Protein AF-J3K847-F1 (afdb_monomer_lite)

Structure (mmCIF, N/CA/C/O backbone):
data_AF-J3K847-F1
#
_entry.id   AF-J3K847-F1
#
loop_
_atom_site.group_PDB
_atom_site.id
_atom_site.type_symbol
_atom_site.label_atom_id
_atom_site.label_alt_id
_atom_site.label_comp_id
_atom_site.label_asym_id
_atom_site.label_entity_id
_atom_site.label_seq_id
_atom_site.pdbx_PDB_ins_code
_atom_site.Cartn_x
_atom_site.Cartn_y
_atom_site.Cartn_z
_atom_site.occupancy
_atom_site.B_iso_or_equiv
_atom_site.auth_seq_id
_atom_site.auth_comp_id
_atom_site.auth_asym_id
_atom_site.auth_atom_id
_atom_site.pdbx_PDB_model_num
ATOM 1 N N . MET A 1 1 ? 13.847 -5.716 -10.051 1.00 70.06 1 MET A N 1
ATOM 2 C CA . MET A 1 1 ? 12.717 -6.454 -10.638 1.00 70.06 1 MET A CA 1
ATOM 3 C C . MET A 1 1 ? 11.628 -6.528 -9.592 1.00 70.06 1 MET A C 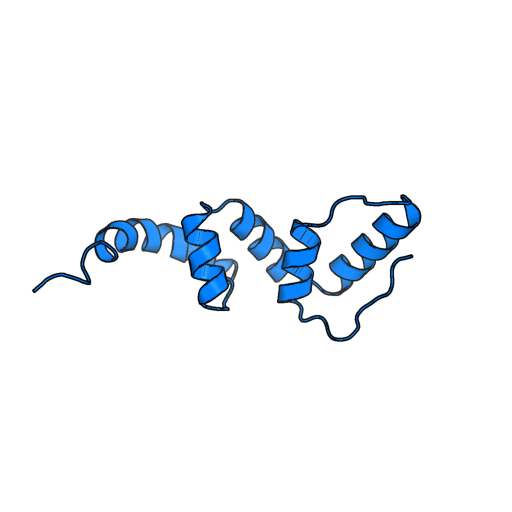1
ATOM 5 O O . MET A 1 1 ? 11.873 -7.069 -8.516 1.00 70.06 1 MET A O 1
ATOM 9 N N . PHE A 1 2 ? 10.479 -5.926 -9.881 1.00 75.38 2 PHE A N 1
ATOM 10 C CA . PHE A 1 2 ? 9.318 -5.974 -8.996 1.00 75.38 2 PHE A CA 1
ATOM 11 C C . PHE A 1 2 ? 8.767 -7.407 -8.893 1.00 75.38 2 PHE A C 1
ATOM 13 O O . PHE A 1 2 ? 8.600 -8.085 -9.906 1.00 75.38 2 PHE A O 1
ATOM 20 N N . THR A 1 3 ? 8.504 -7.873 -7.668 1.00 81.12 3 THR A N 1
ATOM 21 C CA . THR A 1 3 ? 7.897 -9.186 -7.397 1.00 81.12 3 THR A CA 1
ATOM 22 C C . THR A 1 3 ? 6.681 -8.982 -6.489 1.00 81.12 3 THR A C 1
ATOM 24 O O . THR A 1 3 ? 6.859 -8.519 -5.362 1.00 81.12 3 THR A O 1
ATOM 27 N N . PRO A 1 4 ? 5.456 -9.291 -6.952 1.00 79.00 4 PRO A N 1
ATOM 28 C CA . PRO A 1 4 ? 4.245 -9.107 -6.159 1.00 79.00 4 PRO A CA 1
ATOM 29 C C . PRO A 1 4 ? 4.226 -10.012 -4.924 1.00 79.00 4 PRO A C 1
ATOM 31 O O . PRO A 1 4 ? 4.461 -11.215 -5.036 1.00 79.00 4 PRO A O 1
ATOM 34 N N . ASP A 1 5 ? 3.861 -9.462 -3.768 1.00 83.25 5 ASP A N 1
AT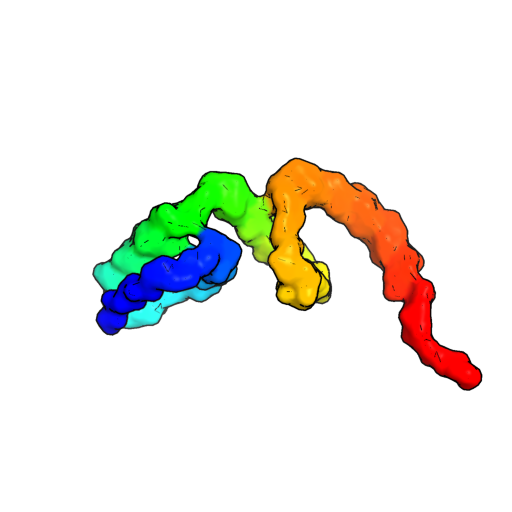OM 35 C CA . ASP A 1 5 ? 3.664 -10.232 -2.538 1.00 83.25 5 ASP A CA 1
ATOM 36 C C . ASP A 1 5 ? 2.167 -10.434 -2.281 1.00 83.25 5 ASP A C 1
ATOM 38 O O . ASP A 1 5 ? 1.451 -9.547 -1.815 1.00 83.25 5 ASP A O 1
ATOM 42 N N . ALA A 1 6 ? 1.676 -11.626 -2.617 1.00 77.50 6 ALA A N 1
ATOM 43 C CA . ALA A 1 6 ? 0.259 -11.959 -2.523 1.00 77.50 6 ALA A CA 1
ATOM 44 C C . ALA A 1 6 ? -0.302 -11.902 -1.090 1.00 77.50 6 ALA A C 1
ATOM 46 O O . ALA A 1 6 ? -1.523 -11.830 -0.948 1.00 77.50 6 ALA A O 1
ATOM 47 N N . SER A 1 7 ? 0.560 -11.919 -0.068 1.00 85.69 7 SER A N 1
ATOM 48 C CA . SER A 1 7 ? 0.167 -11.940 1.342 1.00 85.69 7 SER A CA 1
ATOM 49 C C . SER A 1 7 ? -0.080 -10.558 1.951 1.00 85.69 7 SER A C 1
ATOM 51 O O . SER A 1 7 ? -0.540 -10.487 3.088 1.00 85.69 7 SER A O 1
ATOM 53 N N . LEU A 1 8 ? 0.164 -9.471 1.203 1.00 84.56 8 LEU A N 1
ATOM 54 C CA . LEU A 1 8 ? -0.041 -8.121 1.722 1.00 84.56 8 LEU A CA 1
ATOM 55 C C . LEU A 1 8 ? -1.489 -7.871 2.137 1.00 84.56 8 LEU A C 1
ATOM 57 O O . LEU A 1 8 ? -2.417 -8.001 1.330 1.00 84.56 8 LEU A O 1
ATOM 61 N N . THR A 1 9 ? -1.654 -7.401 3.370 1.00 85.44 9 THR A N 1
ATOM 62 C CA . THR A 1 9 ? -2.913 -6.816 3.820 1.00 85.44 9 THR A CA 1
ATOM 63 C C . THR A 1 9 ? -3.175 -5.494 3.097 1.00 85.44 9 THR A C 1
ATOM 65 O O . THR A 1 9 ? -2.261 -4.803 2.638 1.00 85.44 9 THR A O 1
ATOM 68 N N . GLU A 1 10 ? -4.446 -5.104 3.019 1.00 84.81 10 GLU A N 1
ATOM 69 C CA . GLU A 1 10 ? -4.852 -3.821 2.436 1.00 84.81 10 GLU A CA 1
ATOM 70 C C . GLU A 1 10 ? -4.176 -2.624 3.139 1.00 84.81 10 GLU A C 1
ATOM 72 O O . GLU A 1 10 ? -3.771 -1.662 2.484 1.00 84.81 10 GLU A O 1
ATOM 77 N N . MET A 1 11 ? -3.982 -2.708 4.461 1.00 76.56 11 MET A N 1
ATOM 78 C CA . MET A 1 11 ? -3.308 -1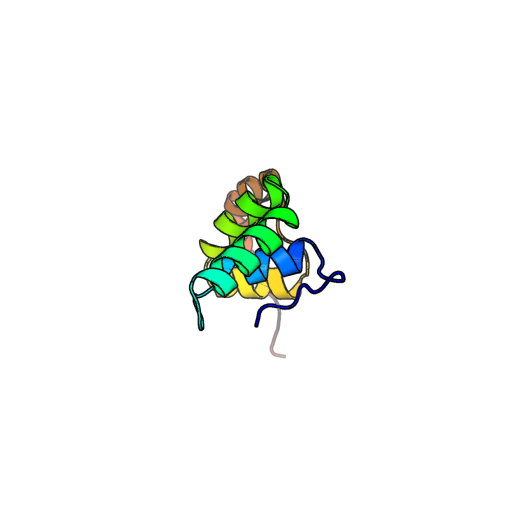.675 5.254 1.00 76.56 11 MET A CA 1
ATOM 79 C C . MET A 1 11 ? -1.824 -1.555 4.901 1.00 76.56 11 MET A C 1
ATOM 81 O O . MET A 1 11 ? -1.321 -0.457 4.660 1.00 76.56 11 MET A O 1
ATOM 85 N N . GLU A 1 12 ? -1.111 -2.679 4.835 1.00 82.62 12 GLU A N 1
ATOM 86 C CA . GLU A 1 12 ? 0.296 -2.690 4.427 1.00 82.62 12 GLU A CA 1
ATOM 87 C C . GLU A 1 12 ? 0.452 -2.168 2.999 1.00 82.62 12 GLU A C 1
ATOM 89 O O . GLU A 1 12 ? 1.405 -1.440 2.714 1.00 82.62 12 GLU A O 1
ATOM 94 N N . ALA A 1 13 ? -0.503 -2.483 2.117 1.00 88.50 13 ALA A N 1
ATOM 95 C CA . ALA A 1 13 ? -0.492 -2.001 0.743 1.00 88.50 13 ALA A CA 1
ATOM 96 C C . ALA A 1 13 ? -0.659 -0.481 0.717 1.00 88.50 13 ALA A C 1
ATOM 98 O O . ALA A 1 13 ? 0.096 0.199 0.027 1.00 88.50 13 ALA A O 1
ATOM 99 N N . ALA A 1 14 ? -1.570 0.066 1.526 1.00 85.69 14 ALA A N 1
ATOM 100 C CA . ALA A 1 14 ? -1.773 1.505 1.653 1.00 85.69 14 ALA A CA 1
ATOM 101 C C . ALA A 1 14 ? -0.538 2.233 2.208 1.00 85.69 14 ALA A C 1
ATOM 103 O O . ALA A 1 14 ? -0.136 3.260 1.660 1.00 85.69 14 ALA A O 1
ATOM 104 N N . ILE A 1 15 ? 0.115 1.688 3.240 1.00 80.31 15 ILE A N 1
ATOM 105 C CA . ILE A 1 15 ? 1.353 2.257 3.799 1.00 80.31 15 ILE A CA 1
ATOM 106 C C . ILE A 1 15 ? 2.480 2.231 2.758 1.00 80.31 15 ILE A C 1
ATOM 108 O O . ILE A 1 15 ? 3.171 3.237 2.575 1.00 80.31 15 ILE A O 1
ATOM 112 N N . ARG A 1 16 ? 2.667 1.104 2.055 1.00 86.56 16 ARG A N 1
ATOM 113 C CA . ARG A 1 16 ? 3.677 0.990 0.989 1.00 86.56 16 ARG A CA 1
ATOM 114 C C . ARG A 1 16 ? 3.381 1.932 -0.171 1.00 86.56 16 ARG A C 1
ATOM 116 O O . ARG A 1 16 ? 4.302 2.571 -0.659 1.00 86.56 16 ARG A O 1
ATOM 123 N N . PHE A 1 17 ? 2.115 2.081 -0.555 1.00 89.38 17 PHE A N 1
ATOM 124 C CA . PHE A 1 17 ? 1.686 3.006 -1.603 1.00 89.38 17 PHE A CA 1
ATOM 125 C C . PHE A 1 17 ? 2.022 4.462 -1.258 1.00 89.38 17 PHE A C 1
ATOM 127 O O . PHE A 1 17 ? 2.547 5.179 -2.103 1.00 89.38 17 PHE A O 1
ATOM 134 N N . GLN A 1 18 ? 1.795 4.893 -0.012 1.00 83.94 18 GLN A N 1
ATOM 135 C CA . GLN A 1 18 ? 2.152 6.250 0.436 1.00 83.94 18 GLN A CA 1
ATOM 136 C C . GLN A 1 18 ? 3.666 6.496 0.464 1.00 83.94 18 GLN A C 1
ATOM 138 O O . GLN A 1 18 ? 4.122 7.620 0.275 1.00 83.94 18 GLN A O 1
ATOM 143 N N . ARG A 1 19 ? 4.455 5.445 0.703 1.00 84.50 19 ARG A N 1
ATOM 144 C CA . ARG A 1 19 ? 5.923 5.500 0.732 1.00 84.50 19 ARG A CA 1
ATOM 145 C C . ARG A 1 19 ? 6.562 5.137 -0.607 1.00 84.50 19 ARG A C 1
ATOM 147 O O . ARG A 1 19 ? 7.783 5.013 -0.668 1.00 84.50 19 ARG A O 1
ATOM 154 N N . LEU A 1 20 ? 5.766 4.930 -1.656 1.00 88.81 20 LEU A N 1
ATOM 155 C CA . LEU A 1 20 ? 6.264 4.445 -2.932 1.00 88.81 20 LEU A CA 1
ATOM 156 C C . LEU A 1 20 ? 7.125 5.522 -3.597 1.00 88.81 20 LEU A C 1
ATOM 158 O O . LEU A 1 20 ? 6.641 6.585 -3.986 1.00 88.81 20 LEU A O 1
ATOM 162 N N . VAL A 1 21 ? 8.409 5.222 -3.763 1.00 90.62 21 VAL A N 1
ATOM 163 C CA . VAL A 1 21 ? 9.381 6.079 -4.446 1.00 90.62 21 VAL A CA 1
ATOM 164 C C . VAL A 1 21 ? 9.927 5.316 -5.643 1.00 90.62 21 VAL A C 1
ATOM 166 O O . VAL A 1 21 ? 10.178 4.115 -5.559 1.00 90.62 21 VAL A O 1
ATOM 169 N N . GLN A 1 22 ? 10.123 6.003 -6.768 1.00 89.75 22 GLN A N 1
ATOM 170 C CA . GLN A 1 22 ? 10.735 5.390 -7.939 1.00 89.75 22 GLN A CA 1
ATOM 171 C C . GLN A 1 22 ? 12.191 5.020 -7.645 1.00 89.75 22 GLN A C 1
ATOM 173 O O . GLN A 1 22 ? 13.070 5.879 -7.588 1.00 89.75 22 GLN A O 1
ATOM 178 N N . ILE A 1 2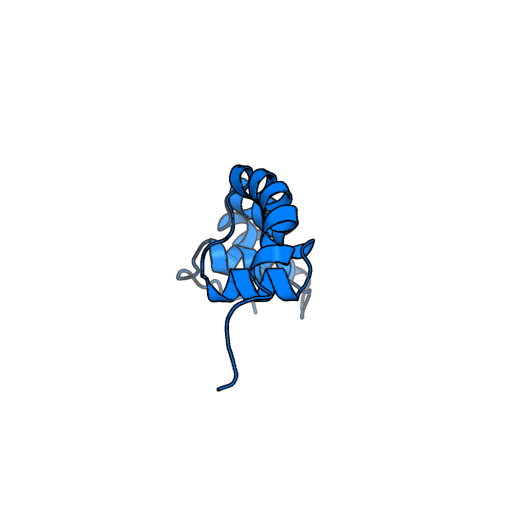3 ? 12.441 3.719 -7.505 1.00 87.06 23 ILE A N 1
ATOM 179 C CA . ILE A 1 23 ? 13.776 3.134 -7.407 1.00 87.06 23 ILE A CA 1
ATOM 180 C C . ILE A 1 23 ? 13.944 2.180 -8.592 1.00 87.06 23 ILE A C 1
ATOM 182 O O . ILE A 1 23 ? 13.186 1.227 -8.750 1.00 87.06 23 ILE A O 1
ATOM 186 N N . GLY A 1 24 ? 14.942 2.428 -9.442 1.00 87.50 24 GLY A N 1
ATOM 187 C CA . GLY A 1 24 ? 15.174 1.626 -10.645 1.00 87.50 24 GLY A CA 1
ATOM 188 C C . GLY A 1 24 ? 14.348 2.081 -11.853 1.00 87.50 24 GLY A C 1
ATOM 189 O O . GLY A 1 24 ? 14.227 3.279 -12.120 1.00 87.50 24 GLY A O 1
ATOM 190 N N . SER A 1 25 ? 13.851 1.126 -12.645 1.00 94.56 25 SER A N 1
ATOM 191 C CA . SER A 1 25 ? 13.218 1.426 -13.932 1.00 94.56 25 SER A CA 1
ATOM 192 C C . SER A 1 25 ? 11.807 2.004 -13.769 1.00 94.56 25 SER A C 1
ATOM 194 O O . SER A 1 25 ? 11.071 1.652 -12.849 1.00 94.56 25 SER A O 1
ATOM 196 N N . ALA A 1 26 ? 11.397 2.869 -14.702 1.00 93.62 26 ALA A N 1
ATOM 197 C CA . ALA A 1 26 ? 10.031 3.396 -14.730 1.00 93.62 26 ALA A CA 1
ATOM 198 C C . ALA A 1 26 ? 8.980 2.285 -14.920 1.00 93.62 26 ALA A C 1
ATOM 200 O O . ALA A 1 26 ? 7.869 2.394 -14.409 1.00 93.62 26 ALA A O 1
ATOM 201 N N . ALA A 1 27 ? 9.341 1.206 -15.625 1.00 93.88 27 ALA A N 1
ATOM 202 C CA . ALA A 1 27 ? 8.471 0.053 -15.833 1.00 93.88 27 ALA A CA 1
ATOM 203 C C . ALA A 1 27 ? 8.228 -0.726 -14.530 1.00 93.88 27 ALA A C 1
ATOM 205 O O . ALA A 1 27 ? 7.082 -1.051 -14.230 1.00 93.88 27 ALA A O 1
ATOM 206 N N . ASP A 1 28 ? 9.278 -0.974 -13.738 1.00 91.88 28 ASP A N 1
ATOM 207 C CA . ASP A 1 28 ? 9.147 -1.615 -12.421 1.00 91.88 28 ASP A CA 1
ATOM 208 C C . ASP A 1 28 ? 8.302 -0.751 -11.473 1.00 91.88 28 ASP A C 1
ATOM 210 O O . ASP A 1 28 ? 7.400 -1.263 -10.816 1.00 91.88 28 ASP A O 1
ATOM 214 N N . TYR A 1 29 ? 8.543 0.565 -11.455 1.00 93.06 29 TYR A N 1
ATOM 215 C CA . TYR A 1 29 ? 7.773 1.502 -10.634 1.00 93.06 29 TYR A CA 1
ATOM 216 C C . TYR A 1 29 ? 6.286 1.523 -11.006 1.00 93.06 29 TYR A C 1
ATOM 218 O O . TYR A 1 29 ? 5.431 1.446 -10.128 1.00 93.06 29 TYR A O 1
ATOM 226 N N . ALA A 1 30 ? 5.962 1.594 -12.301 1.00 94.19 30 ALA A N 1
ATOM 227 C CA . ALA A 1 30 ? 4.577 1.576 -12.762 1.00 94.19 30 ALA A CA 1
ATOM 228 C C . ALA A 1 30 ? 3.876 0.249 -12.423 1.00 94.19 30 ALA A C 1
ATOM 230 O O . ALA A 1 30 ? 2.706 0.253 -12.036 1.00 94.19 30 ALA A O 1
ATOM 231 N N . ALA A 1 31 ? 4.591 -0.876 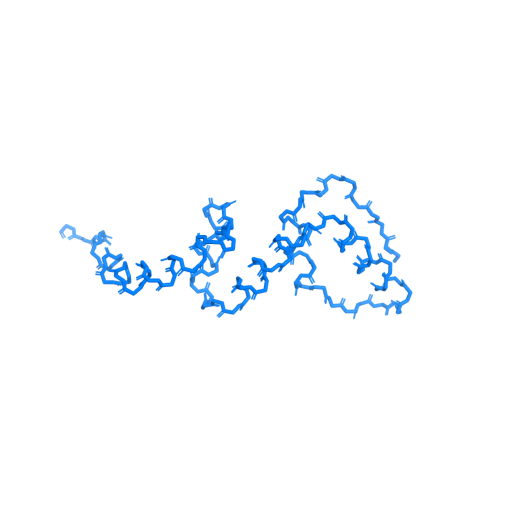-12.524 1.00 94.12 31 ALA A N 1
ATOM 232 C CA . ALA A 1 31 ? 4.065 -2.184 -12.148 1.00 94.12 31 ALA A CA 1
ATOM 233 C C . ALA A 1 31 ? 3.770 -2.273 -10.642 1.00 94.12 31 ALA A C 1
ATOM 235 O O . ALA A 1 31 ? 2.694 -2.733 -10.259 1.00 94.12 31 ALA A O 1
ATOM 236 N N . GLU A 1 32 ? 4.684 -1.794 -9.794 1.00 93.94 32 GLU A N 1
ATOM 237 C CA . GLU A 1 32 ? 4.483 -1.745 -8.342 1.00 93.94 32 GLU A CA 1
ATOM 238 C C . GLU A 1 32 ? 3.338 -0.799 -7.957 1.00 93.94 32 GLU A C 1
ATOM 240 O O . GLU A 1 32 ? 2.492 -1.158 -7.136 1.00 93.94 32 GLU A O 1
ATOM 245 N N . PHE A 1 33 ? 3.255 0.370 -8.600 1.00 93.94 33 PHE A N 1
ATOM 246 C CA . PHE A 1 33 ? 2.178 1.336 -8.396 1.00 93.94 33 PHE A CA 1
ATOM 247 C C . PHE A 1 33 ? 0.801 0.736 -8.697 1.00 93.94 33 PHE A C 1
ATOM 249 O O . PHE A 1 33 ? -0.087 0.782 -7.844 1.00 93.94 33 PHE A O 1
ATOM 256 N N . GLU A 1 34 ? 0.607 0.159 -9.888 1.00 93.94 34 GLU A N 1
ATOM 257 C CA . GLU A 1 34 ? -0.683 -0.431 -10.269 1.00 93.94 34 GLU A CA 1
ATOM 258 C C . GLU A 1 34 ? -1.034 -1.628 -9.387 1.00 93.94 34 GLU A C 1
ATOM 260 O O . GLU A 1 34 ? -2.191 -1.800 -8.992 1.00 93.94 34 GLU A O 1
ATOM 265 N N . TRP A 1 35 ? -0.034 -2.433 -9.021 1.00 94.38 35 TRP A N 1
ATOM 266 C CA . TRP A 1 35 ? -0.249 -3.563 -8.135 1.00 94.38 35 TRP A CA 1
ATOM 267 C C . TRP A 1 35 ? -0.703 -3.118 -6.740 1.00 94.38 35 TRP A C 1
ATOM 269 O O . TRP A 1 35 ? -1.741 -3.590 -6.271 1.00 94.38 35 TRP A O 1
ATOM 279 N N . LEU A 1 36 ? -0.005 -2.170 -6.106 1.00 92.38 36 LEU A N 1
ATOM 280 C CA . LEU A 1 36 ? -0.409 -1.613 -4.812 1.00 92.38 36 LEU A CA 1
ATOM 281 C C . LEU A 1 36 ? -1.792 -0.953 -4.903 1.00 92.38 36 LEU A C 1
ATOM 283 O O . LEU A 1 36 ? -2.648 -1.216 -4.062 1.00 92.38 36 LEU A O 1
ATOM 287 N N . ARG A 1 37 ? -2.059 -0.176 -5.963 1.00 90.94 37 ARG A N 1
ATOM 288 C CA . ARG A 1 37 ? -3.370 0.452 -6.205 1.00 90.94 37 ARG A CA 1
ATOM 289 C C . ARG A 1 37 ? -4.500 -0.574 -6.274 1.00 90.94 37 ARG A C 1
ATOM 291 O O . ARG A 1 37 ? -5.583 -0.314 -5.763 1.00 90.94 37 ARG A O 1
ATOM 298 N N . SER A 1 38 ? -4.258 -1.740 -6.876 1.00 92.38 38 SER A N 1
ATOM 299 C CA . SER A 1 38 ? -5.260 -2.810 -6.993 1.00 92.38 38 SER A CA 1
ATOM 300 C C . SER A 1 38 ? -5.622 -3.478 -5.659 1.00 92.38 38 SER A C 1
ATOM 302 O O . SER A 1 38 ? -6.662 -4.125 -5.562 1.00 92.38 38 SER A O 1
ATOM 304 N N . LYS A 1 39 ? -4.775 -3.326 -4.634 1.00 89.69 39 LYS A N 1
ATOM 305 C CA . LYS A 1 39 ? -4.944 -3.925 -3.301 1.00 89.69 39 LYS A CA 1
ATOM 306 C C . LYS A 1 39 ? -5.634 -3.000 -2.299 1.00 89.69 39 LYS A C 1
ATOM 308 O O . LYS A 1 39 ? -5.980 -3.456 -1.215 1.00 89.69 39 LYS A O 1
ATOM 313 N N . ILE A 1 40 ? -5.812 -1.726 -2.646 1.00 90.50 40 ILE A N 1
ATOM 314 C CA . ILE A 1 40 ? -6.300 -0.685 -1.741 1.00 90.50 40 ILE A CA 1
ATOM 315 C C . ILE A 1 40 ? -7.703 -0.272 -2.177 1.00 90.50 40 ILE A C 1
ATOM 317 O O . ILE A 1 40 ? -7.910 0.153 -3.316 1.00 90.50 40 ILE A O 1
ATOM 321 N N . SER A 1 41 ? -8.683 -0.358 -1.278 1.00 89.12 41 SER A N 1
ATOM 322 C CA . SER A 1 41 ? -10.008 0.192 -1.549 1.00 89.12 41 SER A CA 1
ATOM 323 C C . SER A 1 41 ? -9.958 1.717 -1.643 1.00 89.12 41 SER A C 1
ATOM 325 O O . SER A 1 41 ? -9.083 2.395 -1.099 1.00 89.12 41 SER A O 1
ATOM 327 N N . ARG A 1 42 ? -10.958 2.303 -2.305 1.00 85.44 42 ARG A N 1
ATOM 328 C CA . ARG A 1 42 ? -11.083 3.763 -2.390 1.00 85.44 42 ARG A CA 1
ATOM 329 C C . ARG A 1 42 ? -11.155 4.423 -1.007 1.00 85.44 42 ARG A C 1
ATOM 331 O O . ARG A 1 42 ? -10.638 5.524 -0.836 1.00 85.44 42 ARG A O 1
ATOM 338 N N . GLU A 1 43 ? -11.793 3.772 -0.038 1.00 82.94 43 GLU A N 1
ATOM 339 C CA . GLU A 1 43 ? -11.893 4.295 1.323 1.00 82.94 43 GLU A CA 1
ATOM 340 C C . GLU A 1 43 ? -10.530 4.306 2.018 1.00 82.94 43 GLU A C 1
ATOM 342 O O . GLU A 1 43 ? -10.109 5.356 2.506 1.00 82.94 43 GLU A O 1
ATOM 347 N N . THR A 1 44 ? -9.802 3.190 1.975 1.00 82.19 44 THR A N 1
ATOM 348 C CA . THR A 1 44 ? -8.450 3.086 2.539 1.00 82.19 44 THR A CA 1
ATOM 349 C C . THR A 1 44 ? -7.490 4.067 1.876 1.00 82.19 44 THR A C 1
ATOM 351 O O . THR A 1 44 ? -6.684 4.700 2.557 1.00 82.19 44 THR A O 1
ATOM 354 N N . TYR A 1 45 ? -7.612 4.282 0.564 1.00 82.06 45 TYR A N 1
ATOM 355 C CA . TYR A 1 45 ? -6.843 5.306 -0.138 1.00 82.06 45 TYR A CA 1
ATOM 356 C C . TYR A 1 45 ? -7.091 6.698 0.463 1.00 82.06 45 TYR A C 1
ATOM 358 O O . TYR A 1 45 ? -6.144 7.389 0.843 1.00 82.06 45 TYR A O 1
ATOM 366 N N . HIS A 1 46 ? -8.353 7.097 0.634 1.00 80.94 46 HIS A N 1
ATOM 367 C CA . HIS A 1 46 ? -8.687 8.390 1.234 1.00 80.94 46 HIS A CA 1
ATOM 368 C C . HIS A 1 46 ? -8.266 8.500 2.708 1.00 80.94 46 HIS A C 1
ATOM 370 O O . HIS A 1 46 ? -7.765 9.550 3.116 1.00 80.94 46 HIS A O 1
ATOM 376 N N . ALA A 1 47 ? -8.420 7.434 3.495 1.00 76.19 47 ALA A N 1
ATOM 377 C CA . ALA A 1 47 ? -7.959 7.387 4.879 1.00 76.19 47 ALA A CA 1
ATOM 378 C C . ALA A 1 47 ? -6.424 7.498 4.972 1.00 76.19 47 ALA A C 1
ATOM 380 O O . ALA A 1 47 ? -5.913 8.233 5.813 1.00 76.19 47 ALA A O 1
ATOM 381 N N . SER A 1 48 ? -5.686 6.870 4.050 1.00 73.56 48 SER A N 1
ATOM 382 C CA . SER A 1 48 ? -4.220 6.954 4.003 1.00 73.56 48 SER A CA 1
ATOM 383 C C . SER A 1 48 ? -3.716 8.361 3.649 1.00 73.56 48 SER A C 1
ATOM 385 O O . SER A 1 48 ? -2.759 8.838 4.253 1.00 73.56 48 SER A O 1
ATOM 387 N N . LEU A 1 49 ? -4.398 9.079 2.746 1.00 73.88 49 LEU A N 1
ATOM 388 C CA . LEU A 1 49 ? -4.094 10.488 2.458 1.00 73.88 49 LEU A CA 1
ATOM 389 C C . LEU A 1 49 ? -4.347 11.388 3.671 1.00 73.88 49 LEU A C 1
ATOM 391 O O . LEU A 1 49 ? -3.586 12.320 3.926 1.00 73.88 49 LEU A O 1
ATOM 395 N N . PHE A 1 50 ? -5.416 11.114 4.426 1.00 73.94 50 PHE A N 1
ATOM 396 C CA . PHE A 1 50 ? -5.679 11.818 5.678 1.00 73.94 50 PHE A CA 1
ATOM 397 C C . PHE A 1 50 ? -4.575 11.549 6.707 1.00 73.94 50 PHE A C 1
ATOM 399 O O . PHE A 1 50 ? -4.118 12.487 7.356 1.00 73.94 50 PHE A O 1
ATOM 406 N N . PHE A 1 51 ? -4.123 10.298 6.815 1.00 70.94 51 PHE A N 1
ATOM 407 C CA . PHE A 1 51 ? -3.082 9.874 7.746 1.00 70.94 51 PHE A CA 1
ATOM 408 C C . PHE A 1 51 ? -1.747 10.602 7.525 1.00 70.94 51 PHE A C 1
ATOM 410 O O . PHE A 1 51 ? -1.177 11.109 8.487 1.00 70.94 51 PHE A O 1
ATOM 417 N N . VAL A 1 52 ? -1.288 10.737 6.274 1.00 70.06 52 VAL A N 1
ATOM 418 C CA . VAL A 1 52 ? -0.034 11.450 5.940 1.00 70.06 52 VAL A CA 1
ATOM 419 C C . VAL A 1 52 ? -0.070 12.928 6.352 1.00 70.06 52 VAL A C 1
ATOM 421 O O . VAL A 1 52 ? 0.961 13.510 6.674 1.00 70.06 52 VAL A O 1
ATOM 424 N N . GLY A 1 53 ? -1.253 13.546 6.373 1.00 70.88 53 GLY A N 1
ATOM 425 C CA . GLY A 1 53 ? -1.419 14.936 6.807 1.00 70.88 53 GLY A CA 1
ATOM 426 C C . GLY A 1 53 ? -1.406 15.141 8.328 1.00 70.88 53 GLY A C 1
ATOM 427 O O . GLY A 1 53 ? -1.477 16.285 8.782 1.00 70.88 53 GLY A O 1
ATOM 428 N N . LEU A 1 54 ? -1.364 14.070 9.128 1.00 72.50 54 LEU A N 1
ATOM 429 C CA . LEU A 1 54 ? -1.313 14.157 10.589 1.00 72.50 54 LEU A CA 1
ATOM 430 C C . LEU A 1 54 ? 0.113 14.449 11.068 1.00 72.50 54 LEU A C 1
ATOM 432 O O . LEU A 1 54 ? 1.085 14.127 10.397 1.00 72.50 54 LEU A O 1
ATOM 436 N N . LYS A 1 55 ? 0.255 15.028 12.265 1.00 73.88 55 LYS A N 1
ATOM 437 C CA . LYS A 1 55 ? 1.573 15.170 12.906 1.00 73.88 55 LYS A CA 1
ATOM 438 C C . LYS A 1 55 ? 2.196 13.789 13.142 1.00 73.88 55 LYS A C 1
ATOM 440 O O . LYS A 1 55 ? 1.470 12.870 13.521 1.00 73.88 55 LYS A O 1
ATOM 445 N N . ASP A 1 56 ? 3.517 13.677 13.025 1.00 73.19 56 ASP A N 1
ATOM 446 C CA . ASP A 1 56 ? 4.267 12.423 13.219 1.00 73.19 56 ASP A CA 1
ATOM 447 C C . ASP A 1 56 ? 3.929 11.715 14.536 1.00 73.19 56 ASP A C 1
ATOM 449 O O . ASP A 1 56 ? 3.767 10.501 14.577 1.00 73.19 56 ASP A O 1
ATOM 453 N N . GLU A 1 57 ? 3.738 12.475 15.616 1.00 72.75 57 GLU A N 1
ATOM 454 C CA . GLU A 1 57 ? 3.324 11.941 16.918 1.00 72.75 57 GLU A CA 1
ATOM 455 C C . GLU A 1 57 ? 1.979 11.193 16.843 1.00 72.75 57 GLU A C 1
ATOM 457 O O . GLU A 1 57 ? 1.812 10.119 17.420 1.00 72.75 57 GLU A O 1
ATOM 462 N N . ILE A 1 58 ? 1.022 11.728 16.083 1.00 67.38 58 ILE A N 1
ATOM 463 C CA . ILE A 1 58 ? -0.305 11.133 15.894 1.00 67.38 58 ILE A CA 1
ATOM 464 C C . ILE A 1 58 ? -0.202 9.911 14.975 1.00 67.38 58 ILE A C 1
ATOM 466 O O . ILE A 1 58 ? -0.812 8.881 15.258 1.00 67.38 58 ILE A O 1
ATOM 470 N N . GLN A 1 59 ? 0.603 10.001 13.913 1.00 69.19 59 GLN A N 1
ATOM 471 C CA . GLN A 1 59 ? 0.875 8.877 13.014 1.00 69.19 59 GLN A CA 1
ATOM 472 C C . GLN A 1 59 ? 1.509 7.695 13.764 1.00 69.19 59 GLN A C 1
ATOM 474 O O . GLN A 1 59 ? 1.088 6.550 13.586 1.00 69.19 59 GLN A O 1
ATOM 479 N N . ASN A 1 60 ? 2.471 7.968 14.650 1.00 68.88 60 ASN A N 1
ATOM 480 C CA . ASN A 1 60 ? 3.141 6.961 15.472 1.00 68.88 60 ASN A CA 1
ATOM 481 C C . ASN A 1 60 ? 2.174 6.283 16.451 1.00 68.88 60 ASN A C 1
ATOM 483 O O . ASN A 1 60 ? 2.176 5.057 16.546 1.00 68.88 60 ASN A O 1
ATOM 487 N N . ARG A 1 61 ? 1.302 7.047 17.124 1.00 66.88 61 ARG A N 1
ATOM 488 C CA . ARG A 1 61 ? 0.286 6.479 18.032 1.00 66.88 61 ARG A CA 1
ATOM 489 C C . ARG A 1 61 ? -0.708 5.581 17.294 1.00 66.88 61 ARG A C 1
ATOM 491 O O . ARG A 1 61 ? -0.993 4.485 17.756 1.00 66.88 61 ARG A O 1
ATOM 498 N N . ILE A 1 62 ? -1.191 6.001 16.126 1.00 65.31 62 ILE A N 1
ATOM 499 C CA . ILE A 1 62 ? -2.097 5.190 15.295 1.00 65.31 62 ILE A CA 1
ATOM 500 C C . ILE A 1 62 ? -1.394 3.916 14.796 1.00 65.31 62 ILE A C 1
ATOM 502 O O . ILE A 1 62 ? -1.973 2.834 14.849 1.00 65.31 62 ILE A O 1
ATOM 506 N N . SER A 1 63 ? -0.126 4.021 14.383 1.00 61.66 63 SER A N 1
ATOM 507 C CA . SER A 1 63 ? 0.669 2.868 13.931 1.00 61.66 63 SER A CA 1
ATOM 508 C C . SER A 1 63 ? 0.883 1.829 15.037 1.00 61.66 63 SER A C 1
ATOM 510 O O . SER A 1 63 ? 0.946 0.639 14.750 1.00 61.66 63 SER A O 1
ATOM 512 N N . GLN A 1 64 ? 0.973 2.262 16.298 1.00 62.19 64 GLN A N 1
ATOM 513 C CA . GLN A 1 64 ? 1.085 1.375 17.462 1.00 62.19 64 GLN A CA 1
ATOM 514 C C . GLN A 1 64 ? -0.249 0.722 17.848 1.00 62.19 64 GLN A C 1
ATOM 516 O O . GLN A 1 64 ? -0.250 -0.391 18.366 1.00 62.19 64 GLN A O 1
ATOM 521 N N . CYS A 1 65 ? -1.379 1.388 17.591 1.00 59.09 65 CYS A N 1
ATOM 522 C CA . CYS A 1 65 ? -2.714 0.860 17.885 1.00 59.09 65 CYS A CA 1
ATOM 523 C C . CYS A 1 65 ? -3.268 -0.070 16.790 1.00 59.09 65 CYS A C 1
ATOM 525 O O . CYS A 1 65 ? -4.264 -0.742 17.030 1.00 59.09 65 CYS A O 1
ATOM 527 N N . GLY A 1 66 ? -2.649 -0.123 15.605 1.00 53.12 66 GLY A N 1
ATOM 528 C CA . GLY A 1 66 ? -3.000 -1.068 14.535 1.00 53.12 66 GLY A CA 1
ATOM 529 C C . GLY A 1 66 ? -4.285 -0.754 13.754 1.00 53.12 66 GLY A C 1
ATOM 530 O O . GLY A 1 66 ? -4.593 -1.460 12.797 1.00 53.12 66 GLY A O 1
ATOM 531 N N . GLU A 1 67 ? -5.011 0.311 14.102 1.00 53.88 67 GLU A N 1
ATOM 532 C CA . GLU A 1 67 ? -6.277 0.692 13.466 1.00 53.88 67 GLU A CA 1
ATOM 533 C C . GLU A 1 67 ? -6.167 2.067 12.798 1.00 53.88 67 GLU A C 1
ATOM 535 O O . GLU A 1 67 ? -5.922 3.075 13.461 1.00 53.88 67 GLU A O 1
ATOM 540 N N . MET A 1 68 ? -6.375 2.133 11.477 1.00 54.97 68 MET A N 1
ATOM 541 C CA . MET A 1 68 ? -6.499 3.416 10.779 1.00 54.97 68 MET A CA 1
ATOM 542 C C . MET A 1 68 ? -7.928 3.935 10.963 1.00 54.97 68 MET A C 1
ATOM 544 O O . MET A 1 68 ? -8.869 3.188 10.688 1.00 54.97 68 MET A O 1
ATOM 548 N N . PRO A 1 69 ? -8.124 5.192 11.399 1.00 54.31 69 PRO A N 1
ATOM 549 C CA . PRO A 1 69 ? -9.465 5.731 11.554 1.00 54.31 69 PRO A CA 1
ATOM 550 C C . PRO A 1 69 ? -10.178 5.708 10.201 1.00 54.31 69 PRO A C 1
ATOM 552 O O . PRO A 1 69 ? -9.666 6.238 9.208 1.00 54.31 69 PRO A O 1
ATOM 555 N N . SER A 1 70 ? -11.365 5.101 10.168 1.00 54.62 70 SER A N 1
ATOM 556 C CA . SER A 1 70 ? -12.237 5.126 8.991 1.00 54.62 70 SER A CA 1
ATOM 557 C C . SER A 1 70 ? -12.485 6.575 8.552 1.00 54.62 70 SER A C 1
ATOM 559 O O . SER A 1 70 ? -12.427 7.504 9.359 1.00 54.62 70 SER A O 1
ATOM 561 N N . THR A 1 71 ? -12.754 6.827 7.269 1.00 51.75 71 THR A N 1
ATOM 562 C CA . THR A 1 71 ? -12.868 8.212 6.751 1.00 51.75 71 THR A CA 1
ATOM 563 C C . THR A 1 71 ? -13.939 9.061 7.461 1.00 51.75 71 THR A C 1
ATOM 565 O O . THR A 1 71 ? -13.804 10.286 7.564 1.00 51.75 71 THR A O 1
ATOM 568 N N . LEU A 1 72 ? -14.978 8.416 8.000 1.00 46.09 72 LEU A N 1
ATOM 569 C CA . LEU A 1 72 ? -16.004 9.020 8.855 1.00 46.09 72 LEU A CA 1
ATOM 570 C C . LEU A 1 72 ? -15.492 9.302 10.275 1.00 46.09 72 LEU A C 1
ATOM 572 O O . LEU A 1 72 ? -15.697 10.402 10.798 1.00 46.09 72 LEU A O 1
ATOM 576 N N . GLU A 1 73 ? -14.767 8.363 10.878 1.00 51.06 73 GLU A N 1
ATOM 577 C CA . GLU A 1 73 ? -14.162 8.557 12.195 1.00 51.06 73 GLU A CA 1
ATOM 578 C C . GLU A 1 73 ? -13.010 9.550 12.167 1.00 51.06 73 GLU A C 1
ATOM 580 O O . GLU A 1 73 ? -12.868 10.293 13.123 1.00 51.06 73 GLU A O 1
ATOM 585 N N . ALA A 1 74 ? -12.262 9.679 11.072 1.00 50.81 74 ALA A N 1
ATOM 586 C CA . ALA A 1 74 ? -11.214 10.681 10.878 1.00 50.81 74 ALA A CA 1
ATOM 587 C C . ALA A 1 74 ? -11.738 12.127 11.014 1.00 50.81 74 ALA A C 1
ATOM 589 O O . ALA A 1 74 ? -11.041 13.018 11.516 1.00 50.81 74 ALA A O 1
ATOM 590 N N . ARG A 1 75 ? -12.992 12.383 10.604 1.00 46.19 75 ARG A N 1
ATOM 591 C CA . ARG A 1 75 ? -13.668 13.674 10.842 1.00 46.19 75 ARG A CA 1
ATOM 592 C C . ARG A 1 75 ? -14.018 13.869 12.317 1.00 46.19 75 ARG A C 1
ATOM 594 O O . ARG A 1 75 ? -13.779 14.955 12.837 1.00 46.19 75 ARG A O 1
ATOM 601 N N . SER A 1 76 ? -14.514 12.833 12.995 1.00 50.12 76 SER A N 1
ATOM 602 C CA . SER A 1 76 ? -14.808 12.878 14.438 1.00 50.12 76 SER A CA 1
ATOM 603 C C . SER A 1 76 ? -13.531 12.940 15.296 1.00 50.12 76 SER A C 1
ATOM 605 O O . SER A 1 76 ? -13.488 13.640 16.305 1.00 50.12 76 SER A O 1
ATOM 607 N N . TYR A 1 77 ? -12.449 12.296 14.856 1.00 50.38 77 TYR A N 1
ATOM 608 C CA . TYR A 1 77 ? -11.135 12.283 15.497 1.00 50.38 77 TYR A CA 1
ATOM 609 C C . TYR A 1 77 ? -10.500 13.669 15.511 1.00 50.38 77 TYR A C 1
ATOM 611 O O . TYR A 1 77 ? -9.861 14.018 16.495 1.00 50.38 77 TYR A O 1
ATOM 619 N N . ARG A 1 78 ? -10.717 14.498 14.478 1.00 50.69 78 ARG A N 1
ATOM 620 C CA . ARG A 1 78 ? -10.296 15.911 14.493 1.00 50.69 78 ARG A CA 1
ATOM 621 C C . ARG A 1 78 ? -10.924 16.692 15.647 1.00 50.69 78 ARG A C 1
ATOM 623 O O . ARG A 1 78 ? -10.239 17.487 16.280 1.00 50.69 78 ARG A O 1
ATOM 630 N N . GLN A 1 79 ? -12.200 16.437 15.924 1.00 46.53 79 GLN A N 1
ATOM 631 C CA . GLN A 1 79 ? -12.944 17.092 16.997 1.00 46.53 79 GLN A CA 1
ATOM 632 C C . GLN A 1 79 ? -12.532 16.538 18.372 1.00 46.53 79 GLN A C 1
ATOM 634 O O . GLN A 1 79 ? -12.244 17.302 19.286 1.00 46.53 79 GLN A O 1
ATOM 639 N N . LYS A 1 80 ? -12.372 15.213 18.490 1.00 50.59 80 LYS A N 1
ATOM 640 C CA . LYS A 1 80 ? -11.939 14.553 19.734 1.00 50.59 80 LYS A CA 1
ATOM 641 C C . LYS A 1 80 ? -10.459 14.761 20.076 1.00 50.59 80 LYS A C 1
ATOM 643 O O . LYS A 1 80 ? -10.118 14.732 21.251 1.00 50.59 80 LYS A O 1
ATOM 648 N N . LEU A 1 81 ? -9.563 14.970 19.107 1.00 48.38 81 LEU A N 1
ATOM 649 C CA . LEU A 1 81 ? -8.147 15.277 19.370 1.00 48.38 81 LEU A CA 1
ATOM 650 C C . LEU A 1 81 ? -7.961 16.688 19.940 1.00 48.38 81 LEU A C 1
ATOM 652 O O . LEU A 1 81 ? -7.063 16.878 20.754 1.00 48.38 81 LEU A O 1
ATOM 656 N N . GLN A 1 82 ? -8.823 17.652 19.592 1.00 48.31 82 GLN A N 1
ATOM 657 C CA . GLN A 1 82 ? -8.833 18.953 20.274 1.00 48.31 82 GLN A CA 1
ATOM 658 C C . GLN A 1 82 ? -9.176 18.812 21.767 1.00 48.31 82 GLN A C 1
ATOM 660 O O . GLN A 1 82 ? -8.619 19.539 22.582 1.00 48.31 82 GLN A O 1
ATOM 665 N N . GLU A 1 83 ? -10.015 17.839 22.134 1.00 44.41 83 GLU A N 1
ATOM 666 C CA . GLU A 1 83 ? -10.387 17.561 23.529 1.00 44.41 83 GLU A CA 1
ATOM 667 C C . GLU A 1 83 ? -9.386 16.628 24.248 1.00 44.41 83 GLU A C 1
ATOM 669 O O . GLU A 1 83 ? -9.091 16.825 25.424 1.00 44.41 83 GLU A O 1
ATOM 674 N N . LYS A 1 84 ? -8.802 15.633 23.559 1.00 40.72 84 LYS A N 1
ATOM 675 C CA . LYS A 1 84 ? -7.892 14.631 24.158 1.00 40.72 84 LYS A CA 1
ATOM 676 C C . LYS A 1 84 ? -6.421 15.035 24.236 1.00 40.72 84 LYS A C 1
ATOM 678 O O . LYS A 1 84 ? -5.710 14.458 25.054 1.00 40.72 84 LYS A O 1
ATOM 683 N N . VAL A 1 85 ? -5.940 16.010 23.460 1.00 44.91 85 VAL A N 1
ATOM 684 C CA . VAL A 1 85 ? -4.568 16.535 23.650 1.00 44.91 85 VAL A CA 1
ATOM 685 C C . VAL A 1 85 ? -4.421 17.223 25.019 1.00 44.91 85 VAL A C 1
ATOM 687 O O . VAL A 1 85 ? -3.320 17.273 25.549 1.00 44.91 85 VAL A O 1
ATOM 690 N N . VAL A 1 86 ? -5.527 17.644 25.651 1.00 44.19 86 VAL A N 1
ATOM 691 C CA . VAL A 1 86 ? -5.548 18.130 27.047 1.00 44.19 86 VAL A CA 1
ATOM 692 C C . VAL A 1 86 ? -5.644 16.979 28.068 1.00 44.19 86 VAL A C 1
ATOM 694 O O . VAL A 1 86 ? -5.210 17.125 29.205 1.00 44.19 86 VAL A O 1
ATOM 697 N N . GLY A 1 87 ? -6.176 15.816 27.675 1.00 38.62 87 GLY A N 1
ATOM 698 C CA . GLY A 1 87 ? -6.398 14.666 28.564 1.00 38.62 87 GLY A CA 1
ATOM 699 C C . GLY A 1 87 ? -5.307 13.589 28.552 1.00 38.62 87 GLY A C 1
ATOM 700 O O . GLY A 1 87 ? -5.299 12.744 29.434 1.00 38.62 87 GLY A O 1
ATOM 701 N N . CYS A 1 88 ? -4.388 13.588 27.581 1.00 38.47 88 CYS A N 1
ATOM 702 C CA . CYS A 1 88 ? -3.257 12.644 27.541 1.00 38.47 88 CYS A CA 1
ATOM 703 C C . CYS A 1 88 ? -1.960 13.196 28.166 1.00 38.47 88 CYS A C 1
ATOM 705 O O . CYS A 1 88 ? -0.934 12.532 28.074 1.00 38.47 88 CYS A O 1
ATOM 707 N N . THR A 1 89 ? -1.982 14.386 28.777 1.00 44.16 89 THR A N 1
ATOM 708 C CA . THR A 1 89 ? -0.852 14.936 29.556 1.00 44.16 89 THR A CA 1
ATOM 709 C C . THR A 1 89 ? -0.962 14.699 31.060 1.00 44.16 89 THR A C 1
ATOM 711 O O . THR A 1 89 ? -0.103 15.162 31.801 1.00 44.16 89 THR A O 1
ATOM 714 N N . MET A 1 90 ? -1.989 13.995 31.533 1.00 45.06 90 MET A N 1
ATOM 715 C CA . MET A 1 90 ? -2.038 13.529 32.916 1.00 45.06 90 MET A CA 1
ATOM 716 C C . MET A 1 90 ? -2.350 12.048 32.912 1.00 45.06 90 MET A C 1
ATOM 718 O O . MET A 1 90 ? -3.507 11.672 33.003 1.00 45.06 90 MET A O 1
ATOM 722 N N . ASP A 1 91 ? -1.319 11.24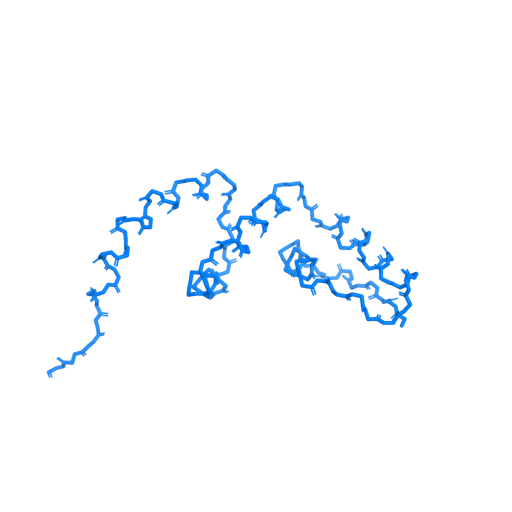0 32.716 1.00 45.78 91 ASP A N 1
ATOM 723 C CA . ASP A 1 91 ? -1.130 10.044 33.523 1.00 45.78 91 ASP A CA 1
ATOM 724 C C . ASP A 1 91 ? 0.316 9.570 33.356 1.00 45.78 91 ASP A C 1
ATOM 726 O O . ASP A 1 91 ? 0.805 9.424 32.235 1.00 45.78 91 ASP A O 1
ATOM 730 N N . GLU A 1 92 ? 0.946 9.362 34.517 1.00 39.94 92 GLU A N 1
ATOM 731 C CA . GLU A 1 92 ? 2.196 8.629 34.769 1.00 39.94 92 GLU A CA 1
ATOM 732 C C . GLU A 1 92 ? 3.513 9.399 34.499 1.00 39.94 92 GLU A C 1
ATOM 734 O O . GLU A 1 92 ? 3.818 9.786 33.378 1.00 39.94 92 GLU A O 1
ATOM 739 N N . ASN A 1 93 ? 4.410 9.668 35.456 1.00 38.69 93 ASN A N 1
ATOM 740 C CA . ASN A 1 93 ? 4.645 9.156 36.811 1.00 38.69 93 ASN A CA 1
ATOM 741 C C . ASN A 1 93 ? 5.578 10.130 37.558 1.00 38.69 93 ASN A C 1
ATOM 743 O O . ASN A 1 93 ? 6.423 10.748 36.918 1.00 38.69 93 ASN A O 1
ATOM 747 N N . PHE A 1 94 ? 5.492 10.210 38.886 1.00 29.95 94 PHE A N 1
ATOM 748 C CA . PHE A 1 94 ? 6.585 9.831 39.798 1.00 29.95 94 PHE A CA 1
ATOM 749 C C . PHE A 1 94 ? 6.057 9.899 41.239 1.00 29.95 94 PHE A C 1
ATOM 751 O O . PHE A 1 94 ? 5.403 10.873 41.612 1.00 29.95 94 PHE A O 1
ATOM 758 N N . GLU A 1 95 ? 6.289 8.818 41.984 1.00 35.00 95 GLU A N 1
ATOM 759 C CA . GLU A 1 95 ? 6.122 8.713 43.442 1.00 35.00 95 GLU A CA 1
ATOM 760 C C . GLU A 1 95 ? 6.772 9.874 44.211 1.00 35.00 95 GLU A C 1
ATOM 762 O O . GLU A 1 95 ? 7.813 10.398 43.744 1.00 35.00 95 GLU A O 1
#

Foldseek 3Di:
DADDDPPDALLNLLVCLVVQDDDDDPVNSVVSNVRSVVSHDPQSNVLSVLLVPDDPVVNVVCVVVVDRQGPVVSVVVVVVCVVCVVVVVDDDDDD

Radius of gyration: 16.97 Å; chains: 1; bounding box: 31×31×59 Å

Organism: Coccidioides immitis (strain RS) (NCBI:txid246410)

pLDDT: mean 70.66, std 18.63, range [29.95, 94.56]

Secondary structure (DSSP, 8-state):
-----TT--HHHHHHHHHT----S-HHHHHHHHHHHHHHS-HHHHHHHHHHHTS-HHHHHHHHHHT-PPPHHHHHHHHHHHHHHTTTSSS-----

Sequence (95 aa):
MFTPDASLTEMEAAIRFQRLVQIGSAADYAAEFEWLRSKISRETYHASLFFVGLKDEIQNRISQCGEMPSTLEARSYRQKLQEKVVGCTMDENFE